Protein AF-A0A4Y1QU10-F1 (afdb_monomer_lite)

Radius of gyration: 14.08 Å; chains: 1; bounding box: 33×23×32 Å

InterPro domains:
  IPR004873 BURP domain [PF03181] (1-73)
  IPR004873 BURP domain [PS51277] (1-77)
  IPR044816 BURP domain-containing protein [PTHR31236] (2-74)

Foldseek 3Di:
DDDDDPPDDDDDQDDPDVRDDFDKDFDPDKDWPDPFAKDKDWHADPDPDRDIDIDIDGGDTDMWTWIATPVRDIDGD

Secondary structure (DSSP, 8-state):
-----S----------TTPPP--EEEPS--EES-SSS-EEEEEE-SSSS--EEEEEETT---EE-EEEETTS-EEE-

Organism: Prunus dulcis (NCBI:txid3755)

Structure (mmCIF, N/CA/C/O backbone):
data_AF-A0A4Y1QU10-F1
#
_entry.id   AF-A0A4Y1QU10-F1
#
loop_
_atom_site.group_PDB
_atom_site.id
_atom_site.type_symbol
_atom_site.label_atom_id
_atom_site.label_alt_id
_atom_site.label_comp_id
_atom_site.label_asym_id
_atom_site.label_entity_id
_atom_site.label_seq_id
_atom_site.pdbx_PDB_ins_code
_atom_site.Cartn_x
_atom_site.Cartn_y
_atom_site.Cartn_z
_atom_site.occupancy
_atom_site.B_iso_or_equiv
_atom_site.auth_seq_id
_atom_site.auth_comp_id
_atom_site.auth_asym_id
_atom_site.auth_atom_id
_atom_site.pdbx_PDB_model_num
ATOM 1 N N . MET A 1 1 ? 17.734 -1.387 -11.521 1.00 50.22 1 MET A N 1
ATOM 2 C CA . MET A 1 1 ? 16.769 -0.811 -10.553 1.00 50.22 1 MET A CA 1
ATOM 3 C C . MET A 1 1 ? 15.389 -0.796 -11.182 1.00 50.22 1 MET A C 1
ATOM 5 O O . MET A 1 1 ? 15.197 -0.070 -12.151 1.00 50.22 1 MET A O 1
ATOM 9 N N . SER A 1 2 ? 14.449 -1.588 -10.666 1.00 62.53 2 SER A N 1
ATOM 10 C CA . SER A 1 2 ? 13.045 -1.465 -11.071 1.00 62.53 2 SER A CA 1
ATOM 11 C C . SER A 1 2 ? 12.503 -0.134 -10.554 1.00 62.53 2 SER A C 1
ATOM 13 O O . SER A 1 2 ? 12.686 0.196 -9.384 1.00 62.53 2 SER A O 1
ATOM 15 N N . LYS A 1 3 ? 11.891 0.654 -11.435 1.00 70.94 3 LYS A N 1
ATOM 16 C CA . LYS A 1 3 ? 11.254 1.929 -11.096 1.00 70.94 3 LYS A CA 1
ATOM 17 C C . LYS A 1 3 ? 9.745 1.739 -11.194 1.00 70.94 3 LYS A C 1
ATOM 19 O O . LYS A 1 3 ? 9.275 1.182 -12.184 1.00 70.94 3 LYS A O 1
ATOM 24 N N . LEU A 1 4 ? 9.000 2.200 -10.191 1.00 76.50 4 LEU A N 1
ATOM 25 C CA . LEU A 1 4 ? 7.568 2.411 -10.3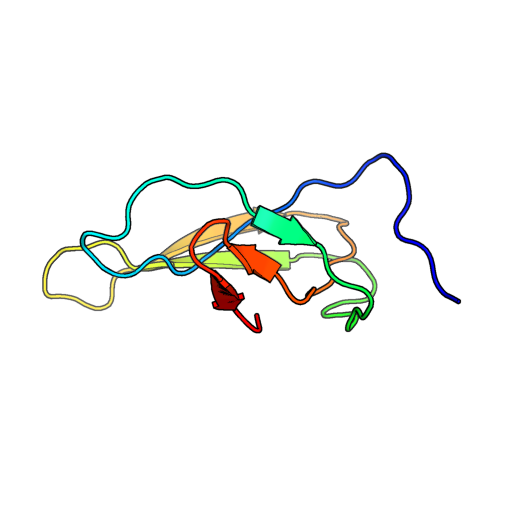72 1.00 76.50 4 LEU A CA 1
ATOM 26 C C . LEU A 1 4 ? 7.383 3.560 -11.374 1.00 76.50 4 LEU A C 1
ATOM 28 O O . LEU A 1 4 ? 8.142 4.532 -11.361 1.00 76.50 4 LEU A O 1
ATOM 32 N N . GLY A 1 5 ? 6.421 3.414 -12.283 1.00 80.50 5 GLY A N 1
ATOM 33 C CA . GLY A 1 5 ? 6.077 4.465 -13.239 1.00 80.50 5 GLY A CA 1
ATOM 34 C C . GLY A 1 5 ? 5.507 5.709 -12.547 1.00 80.50 5 GLY A C 1
ATOM 35 O O . GLY A 1 5 ? 5.376 5.766 -11.329 1.00 80.50 5 GLY A O 1
ATOM 36 N N . ARG A 1 6 ? 5.133 6.720 -13.336 1.00 81.75 6 ARG A N 1
ATOM 37 C CA . ARG A 1 6 ? 4.520 7.956 -12.810 1.00 81.75 6 ARG A CA 1
ATOM 38 C C . ARG A 1 6 ? 3.024 7.825 -12.506 1.00 81.75 6 ARG A C 1
ATOM 40 O O . ARG A 1 6 ? 2.483 8.665 -11.803 1.00 81.75 6 ARG A O 1
ATOM 47 N N . ASN A 1 7 ? 2.370 6.790 -13.031 1.00 82.81 7 ASN A N 1
ATOM 48 C CA . ASN A 1 7 ? 0.944 6.543 -12.839 1.00 82.81 7 ASN A CA 1
ATOM 49 C C . ASN A 1 7 ? 0.733 5.495 -11.736 1.00 82.81 7 ASN A C 1
ATOM 51 O O . ASN A 1 7 ? 0.484 4.326 -12.023 1.00 82.81 7 ASN A O 1
ATOM 55 N N . VAL A 1 8 ? 0.947 5.901 -10.483 1.00 82.06 8 VAL A N 1
ATOM 56 C CA . VAL A 1 8 ? 0.813 5.033 -9.306 1.00 82.06 8 VAL A CA 1
ATOM 57 C C . VAL A 1 8 ? -0.073 5.682 -8.258 1.00 82.06 8 VAL A C 1
ATOM 59 O O . VAL A 1 8 ? 0.006 6.886 -8.027 1.00 82.06 8 VAL A O 1
ATOM 62 N N . GLN A 1 9 ? -0.888 4.864 -7.601 1.00 82.75 9 GLN A N 1
ATOM 63 C CA . GLN A 1 9 ? -1.714 5.272 -6.474 1.00 82.75 9 GLN A CA 1
ATOM 64 C C . GLN A 1 9 ? -1.227 4.542 -5.224 1.00 82.75 9 GLN A C 1
ATOM 66 O O . GLN A 1 9 ? -1.059 3.323 -5.239 1.00 82.75 9 GLN A O 1
ATOM 71 N N . ALA A 1 10 ? -0.946 5.299 -4.166 1.00 79.81 10 ALA A N 1
ATOM 72 C CA . ALA A 1 10 ? -0.487 4.756 -2.895 1.00 79.81 10 ALA A CA 1
ATOM 73 C C . ALA A 1 10 ? -1.670 4.578 -1.941 1.00 79.81 10 ALA A C 1
ATOM 75 O O . ALA A 1 10 ? -2.505 5.474 -1.812 1.00 79.81 10 ALA A O 1
ATOM 76 N N . PHE A 1 11 ? -1.699 3.443 -1.248 1.00 77.00 11 PHE A N 1
ATOM 77 C CA . PHE A 1 11 ? -2.705 3.123 -0.242 1.00 77.00 11 PHE A CA 1
ATOM 78 C C . PHE A 1 11 ? -2.010 2.683 1.051 1.00 77.00 11 PHE A C 1
ATOM 80 O O . PHE A 1 11 ? -1.054 1.908 1.006 1.00 77.00 11 PHE A O 1
ATOM 87 N N . SER A 1 12 ? -2.496 3.161 2.198 1.00 70.12 12 SER A N 1
ATOM 88 C CA . SER A 1 12 ? -2.038 2.731 3.525 1.00 70.12 12 SER A CA 1
ATOM 89 C C . SER A 1 12 ? -3.196 2.084 4.280 1.00 70.12 12 SER A C 1
ATOM 91 O O . SER A 1 12 ? -4.313 2.600 4.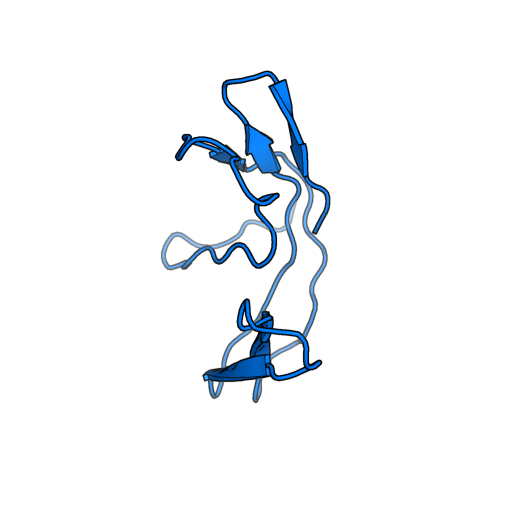244 1.00 70.12 12 SER A O 1
ATOM 93 N N . THR A 1 13 ? -2.941 0.942 4.920 1.00 60.94 13 THR A N 1
ATOM 94 C CA . THR A 1 13 ? -3.955 0.121 5.610 1.00 60.94 13 THR A CA 1
ATOM 95 C C . THR A 1 13 ? -3.953 0.287 7.122 1.00 60.94 13 THR A C 1
ATOM 97 O O . THR A 1 13 ? -4.948 -0.044 7.761 1.00 60.94 13 THR A O 1
ATOM 100 N N . GLU A 1 14 ? -2.872 0.811 7.698 1.00 59.09 14 GLU A N 1
ATOM 101 C CA . GLU A 1 14 ? -2.725 0.955 9.143 1.00 59.09 14 GLU A CA 1
ATOM 102 C C . GLU A 1 14 ? -2.172 2.329 9.498 1.00 59.09 14 GLU A C 1
ATOM 104 O O . GLU A 1 14 ? -1.039 2.693 9.191 1.00 59.09 14 GLU A O 1
ATOM 109 N N . VAL A 1 15 ? -3.011 3.089 10.186 1.00 58.09 15 VAL A N 1
ATOM 110 C CA . VAL A 1 15 ? -2.588 4.164 11.068 1.00 58.09 15 VAL A CA 1
ATOM 111 C C . VAL A 1 15 ? -3.178 3.827 12.429 1.00 58.09 15 VAL A C 1
ATOM 113 O O . VAL A 1 15 ? -4.365 3.502 12.522 1.00 58.09 15 VAL A O 1
ATOM 116 N N . GLU A 1 16 ? -2.348 3.819 13.473 1.00 57.31 16 GLU A N 1
ATOM 117 C CA . GLU A 1 16 ? -2.841 3.552 14.823 1.00 57.31 16 GLU A CA 1
ATOM 118 C C . GLU A 1 16 ? -3.966 4.524 15.188 1.00 57.31 16 GLU A C 1
ATOM 120 O O . GLU A 1 16 ? -4.032 5.661 14.710 1.00 57.31 16 GLU A O 1
ATOM 125 N N . LYS A 1 17 ? -4.887 4.080 16.044 1.00 53.41 17 LYS A N 1
ATOM 126 C CA . LYS A 1 17 ? -6.002 4.915 16.489 1.00 53.41 17 LYS A CA 1
ATOM 127 C C . LYS A 1 17 ? -5.441 6.127 17.249 1.00 53.41 17 LYS A C 1
ATOM 129 O O . LYS A 1 17 ? -4.907 5.969 18.338 1.00 53.41 17 LYS A O 1
ATOM 134 N N . GLY A 1 18 ? -5.579 7.323 16.675 1.00 56.69 18 GLY A N 1
ATOM 135 C CA . GLY A 1 18 ? -4.997 8.563 17.211 1.00 56.69 18 GLY A CA 1
ATOM 136 C C . GLY A 1 18 ? -3.722 9.029 16.501 1.00 56.69 18 GLY A C 1
ATOM 137 O O . GLY A 1 18 ? -3.210 10.097 16.830 1.00 56.69 18 GLY A O 1
ATOM 138 N N . ALA A 1 19 ? -3.236 8.284 15.504 1.00 65.69 19 ALA A N 1
ATOM 139 C CA . ALA A 1 19 ? -2.173 8.751 14.629 1.00 65.69 19 ALA A CA 1
ATOM 140 C C . ALA A 1 19 ? -2.622 10.016 13.886 1.00 65.69 19 ALA A C 1
ATOM 142 O O . ALA A 1 19 ? -3.709 10.083 13.303 1.00 65.69 19 ALA A O 1
ATOM 143 N N . THR A 1 20 ? -1.772 11.035 13.917 1.00 70.31 20 THR A N 1
ATOM 144 C CA . THR A 1 20 ? -2.013 12.286 13.212 1.00 70.31 20 THR A CA 1
ATOM 145 C C . THR A 1 20 ? -1.867 12.070 11.709 1.00 70.31 20 THR A C 1
ATOM 147 O O . THR A 1 20 ? -0.970 11.370 11.232 1.00 70.31 20 THR A O 1
ATOM 150 N N . LEU A 1 21 ? -2.765 12.686 10.937 1.00 76.12 21 LEU A N 1
ATOM 151 C CA . LEU A 1 21 ? -2.617 12.750 9.487 1.00 76.12 21 LEU A CA 1
ATOM 152 C C . LEU A 1 21 ? -1.276 13.410 9.163 1.00 76.12 21 LEU A C 1
ATOM 154 O O . LEU A 1 21 ? -1.038 14.565 9.517 1.00 76.12 21 LEU A O 1
ATOM 158 N N . GLN A 1 22 ? -0.408 12.670 8.480 1.00 79.06 22 GLN A N 1
ATOM 159 C CA . GLN A 1 22 ? 0.934 13.128 8.160 1.00 79.06 22 GLN A CA 1
ATOM 160 C C . GLN A 1 22 ? 1.353 12.769 6.741 1.00 79.06 22 GLN A C 1
ATOM 162 O O . GLN A 1 22 ? 0.809 11.870 6.098 1.00 79.06 22 GLN A O 1
ATOM 167 N N . LYS A 1 23 ? 2.360 13.495 6.252 1.00 83.69 23 LYS A N 1
ATOM 168 C CA . LYS A 1 23 ? 2.998 13.209 4.969 1.00 83.69 23 LYS A CA 1
ATOM 169 C C . LYS A 1 23 ? 3.989 12.062 5.138 1.00 83.69 23 LYS A C 1
ATOM 171 O O . LYS A 1 23 ? 4.816 12.082 6.048 1.00 83.69 23 LYS A O 1
ATOM 176 N N . TYR A 1 24 ? 3.945 11.119 4.204 1.00 83.50 24 TYR A N 1
ATOM 177 C CA . TYR A 1 24 ? 4.899 10.020 4.109 1.00 83.50 24 TYR A CA 1
ATOM 178 C C . TYR A 1 24 ? 5.797 10.196 2.887 1.00 83.50 24 TYR A C 1
ATOM 180 O O . TYR A 1 24 ? 5.359 10.641 1.828 1.00 83.50 24 TYR A O 1
ATOM 188 N N . THR A 1 25 ? 7.066 9.823 3.035 1.00 87.19 25 THR A N 1
ATOM 189 C CA . THR A 1 25 ? 8.022 9.712 1.930 1.00 87.19 25 THR A CA 1
ATOM 190 C C . THR A 1 25 ? 8.240 8.242 1.602 1.00 87.19 25 THR A C 1
ATOM 192 O O . THR A 1 25 ? 8.646 7.473 2.475 1.00 87.19 25 THR A O 1
ATOM 195 N N . VAL A 1 26 ? 8.031 7.865 0.340 1.00 86.06 26 VAL A N 1
ATOM 196 C CA . VAL A 1 26 ? 8.369 6.527 -0.166 1.00 86.06 26 VAL A CA 1
ATOM 197 C C . VAL A 1 26 ? 9.888 6.371 -0.186 1.00 86.06 26 VAL A C 1
ATOM 199 O O . VAL A 1 26 ? 10.599 7.179 -0.788 1.00 86.06 26 VAL A O 1
ATOM 202 N N . LYS A 1 27 ? 10.401 5.349 0.498 1.00 87.12 27 LYS A N 1
ATOM 203 C CA . LYS A 1 27 ? 11.830 5.030 0.527 1.00 87.12 27 LYS A CA 1
ATOM 204 C C . LYS A 1 27 ? 12.198 4.040 -0.584 1.00 87.12 27 LYS A C 1
ATOM 206 O O . LYS A 1 27 ? 11.328 3.347 -1.104 1.00 87.12 27 LYS A O 1
ATOM 211 N N . PRO A 1 28 ? 13.484 3.975 -0.978 1.00 87.31 28 PRO A N 1
ATOM 212 C CA . PRO A 1 28 ? 13.946 2.959 -1.914 1.00 87.31 28 PRO A CA 1
ATOM 213 C C . PRO A 1 28 ? 13.650 1.546 -1.403 1.00 87.31 28 PRO A C 1
ATOM 215 O O . PRO A 1 28 ? 13.811 1.264 -0.218 1.00 87.31 28 PRO A O 1
ATOM 218 N N . GLY A 1 29 ? 13.268 0.666 -2.324 1.00 86.38 29 GLY A N 1
ATOM 219 C CA . GLY A 1 29 ? 12.840 -0.697 -2.027 1.00 86.38 29 GLY A CA 1
ATOM 220 C C . GLY A 1 29 ? 11.387 -0.904 -2.439 1.00 86.38 29 GLY A C 1
ATOM 221 O O . GLY A 1 29 ? 10.536 -0.052 -2.218 1.00 86.38 29 GLY A O 1
ATOM 222 N N . MET A 1 30 ? 11.106 -2.026 -3.088 1.00 87.12 30 MET A N 1
ATOM 223 C CA . MET A 1 30 ? 9.739 -2.465 -3.331 1.00 87.12 30 MET A CA 1
ATOM 224 C C . MET A 1 30 ? 9.705 -3.981 -3.398 1.00 87.12 30 MET A C 1
ATOM 226 O O . MET A 1 30 ? 10.660 -4.609 -3.863 1.00 87.12 30 MET A O 1
ATOM 230 N N . LYS A 1 31 ? 8.578 -4.559 -3.003 1.00 88.31 31 LYS A N 1
ATOM 231 C CA . LYS A 1 31 ? 8.288 -5.971 -3.220 1.00 88.31 31 LYS A CA 1
ATOM 232 C C . LYS A 1 31 ? 6.997 -6.071 -4.012 1.00 88.31 31 LYS A C 1
ATOM 234 O O . LYS A 1 31 ? 5.984 -5.481 -3.650 1.00 88.31 31 LYS A O 1
ATOM 239 N N . LYS A 1 32 ? 7.049 -6.791 -5.130 1.00 89.69 32 LYS A N 1
ATOM 240 C CA . LYS A 1 32 ? 5.857 -7.091 -5.920 1.00 89.69 32 LYS A CA 1
ATOM 241 C C . LYS A 1 32 ? 4.949 -8.007 -5.095 1.00 89.69 32 LYS A C 1
ATOM 243 O O . LYS A 1 32 ? 5.426 -9.010 -4.568 1.00 89.69 32 LYS A O 1
ATOM 248 N N . VAL A 1 33 ? 3.676 -7.644 -4.980 1.00 88.00 33 VAL A N 1
ATOM 249 C CA . VAL A 1 33 ? 2.666 -8.404 -4.225 1.00 88.00 33 VAL A CA 1
ATOM 250 C C . VAL A 1 33 ? 1.850 -9.285 -5.162 1.00 88.00 33 VAL A C 1
ATOM 252 O O . VAL A 1 33 ? 1.553 -10.427 -4.834 1.00 88.00 33 VAL A O 1
ATOM 255 N N . ASN A 1 34 ? 1.541 -8.784 -6.358 1.00 88.94 34 ASN A N 1
ATOM 256 C CA . ASN A 1 34 ? 0.959 -9.571 -7.439 1.00 88.94 34 ASN A CA 1
ATOM 257 C C . ASN A 1 34 ? 1.573 -9.157 -8.787 1.00 88.94 34 ASN A C 1
ATOM 259 O O . ASN A 1 34 ? 2.169 -8.084 -8.914 1.00 88.94 34 ASN A O 1
ATOM 263 N N . ASP A 1 35 ? 1.421 -9.994 -9.813 1.00 87.25 35 ASP A N 1
ATOM 264 C CA . ASP A 1 35 ? 1.885 -9.678 -11.170 1.00 87.25 35 ASP A CA 1
ATOM 265 C C . ASP A 1 35 ? 0.737 -9.375 -12.137 1.00 87.25 35 ASP A C 1
ATOM 267 O O . ASP A 1 35 ? 0.768 -9.756 -13.302 1.00 87.25 35 ASP A O 1
ATOM 271 N N . GLY A 1 36 ? -0.272 -8.656 -11.638 1.00 83.94 36 GLY A N 1
ATOM 272 C CA . GLY A 1 36 ? -1.506 -8.355 -12.359 1.00 83.94 36 GLY A CA 1
ATOM 273 C C . GLY A 1 36 ? -2.686 -9.194 -11.867 1.00 83.94 36 GLY A C 1
ATOM 274 O O . GLY A 1 36 ? -2.534 -10.080 -11.027 1.00 83.94 36 GLY A O 1
ATOM 275 N N . GLY A 1 37 ? -3.877 -8.885 -12.380 1.00 87.12 37 GLY A N 1
ATOM 27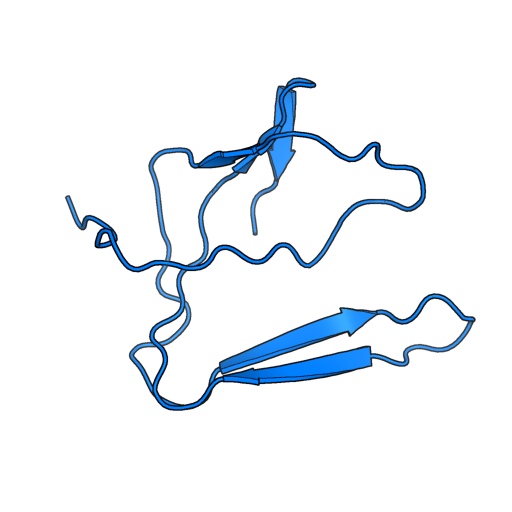6 C CA . GLY A 1 37 ? -5.132 -9.506 -11.948 1.00 87.12 37 GLY A CA 1
ATOM 277 C C . GLY A 1 37 ? -5.823 -8.742 -10.817 1.00 87.12 37 GLY A C 1
ATOM 278 O O . GLY A 1 37 ? -5.644 -7.531 -10.677 1.00 87.12 37 GLY A O 1
ATOM 279 N N . ASN A 1 38 ? -6.656 -9.445 -10.050 1.00 88.19 38 ASN A N 1
ATOM 280 C 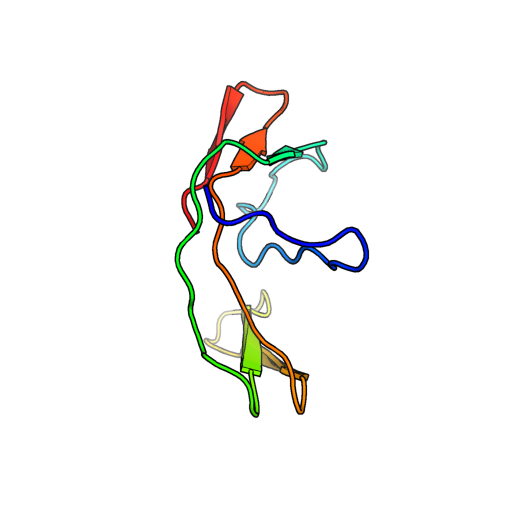CA . ASN A 1 38 ? -7.429 -8.845 -8.966 1.00 88.19 38 ASN A CA 1
ATOM 281 C C . ASN A 1 38 ? -6.553 -8.655 -7.722 1.00 88.19 38 ASN A C 1
ATOM 283 O O . ASN A 1 38 ? -5.862 -9.575 -7.287 1.00 88.19 38 ASN A O 1
ATOM 287 N N . PHE A 1 39 ? -6.606 -7.462 -7.142 1.00 87.88 39 PHE A N 1
ATOM 288 C CA . PHE A 1 39 ? -5.972 -7.121 -5.877 1.00 87.88 39 PHE A CA 1
ATOM 289 C C . PHE A 1 39 ? -7.043 -6.682 -4.882 1.00 87.88 39 PHE A C 1
ATOM 291 O O . PHE A 1 39 ? -7.893 -5.859 -5.218 1.00 87.88 39 PHE A O 1
ATOM 298 N N . ILE A 1 40 ? -7.011 -7.233 -3.670 1.00 88.31 40 ILE A N 1
ATOM 299 C CA . ILE A 1 40 ? -7.969 -6.906 -2.612 1.00 88.31 40 ILE A CA 1
ATOM 300 C C . ILE A 1 40 ? -7.225 -6.163 -1.506 1.00 88.31 40 ILE A C 1
ATOM 302 O O . ILE A 1 40 ? -6.246 -6.673 -0.966 1.00 88.31 40 ILE A O 1
ATOM 306 N N . LEU A 1 41 ? -7.704 -4.968 -1.169 1.00 85.94 41 LEU A N 1
ATOM 307 C CA . LEU A 1 41 ? -7.210 -4.169 -0.053 1.00 85.94 41 LEU A CA 1
ATOM 308 C C . LEU A 1 41 ? -8.315 -4.032 0.987 1.00 85.94 41 LEU A C 1
ATOM 310 O O . LEU A 1 41 ? -9.370 -3.486 0.682 1.00 85.94 41 LEU A O 1
ATOM 314 N N . CYS A 1 42 ? -8.070 -4.484 2.211 1.00 84.00 42 CYS A N 1
ATOM 315 C CA . CYS A 1 42 ? -9.046 -4.406 3.292 1.00 84.00 42 CYS A CA 1
ATOM 316 C C . CYS A 1 42 ? -8.568 -3.471 4.401 1.00 84.00 42 CYS A C 1
ATOM 318 O O . CYS A 1 42 ? -7.382 -3.448 4.724 1.00 84.00 42 CYS A O 1
ATOM 320 N N . HIS A 1 43 ? -9.497 -2.754 5.029 1.00 79.00 43 HIS A N 1
ATOM 321 C CA . HIS A 1 43 ? -9.249 -2.055 6.284 1.00 79.00 43 HIS A CA 1
ATOM 322 C C . HIS A 1 43 ? -10.270 -2.473 7.341 1.00 79.00 43 HIS A C 1
ATOM 324 O O . HIS A 1 43 ? -11.436 -2.756 7.052 1.00 79.00 43 HIS A O 1
ATOM 330 N N . LYS A 1 44 ? -9.807 -2.551 8.588 1.00 74.50 44 LYS A N 1
ATOM 331 C CA . LYS A 1 44 ? -10.639 -2.930 9.729 1.00 74.50 44 LYS A CA 1
ATOM 332 C C . LYS A 1 44 ? -11.624 -1.805 10.038 1.00 74.50 44 LYS A C 1
ATOM 334 O O . LYS A 1 44 ? -11.218 -0.658 10.222 1.00 74.50 44 LYS A O 1
ATOM 339 N N . LEU A 1 45 ? -12.909 -2.130 10.142 1.00 74.56 45 LEU A N 1
ATOM 340 C CA . LEU A 1 45 ? -13.903 -1.201 10.660 1.00 74.56 45 LEU A CA 1
ATOM 341 C C . LEU A 1 45 ? -13.765 -1.156 12.183 1.00 74.56 45 LEU A C 1
ATOM 343 O O . LEU A 1 45 ? -13.788 -2.178 12.871 1.00 74.56 45 LEU A O 1
ATOM 347 N N . THR A 1 46 ? -13.573 0.039 12.732 1.00 68.12 46 THR A N 1
ATOM 348 C CA . THR A 1 46 ? -13.551 0.243 14.179 1.00 68.12 46 THR A CA 1
ATOM 349 C C . THR A 1 46 ? -14.959 0.029 14.702 1.00 68.12 46 THR A C 1
ATOM 351 O O . THR A 1 46 ? -15.742 0.951 14.563 1.00 68.12 46 THR A O 1
ATOM 354 N N . ASN A 1 47 ? -15.284 -1.157 15.228 1.00 56.25 47 ASN A N 1
ATOM 355 C CA . ASN A 1 47 ? -16.439 -1.432 16.101 1.00 56.25 47 ASN A CA 1
ATOM 356 C C . ASN A 1 47 ? -16.399 -2.900 16.557 1.00 56.25 47 ASN A C 1
ATOM 358 O O . ASN A 1 47 ? -16.960 -3.713 15.841 1.00 56.25 47 ASN A O 1
ATOM 362 N N . ALA A 1 48 ? -15.747 -3.211 17.694 1.00 59.28 48 ALA A N 1
ATOM 363 C CA . ALA A 1 48 ? -15.772 -4.450 18.521 1.00 59.28 48 ALA A CA 1
ATOM 364 C C . ALA A 1 48 ? -15.665 -5.857 17.864 1.00 59.28 48 ALA A C 1
ATOM 366 O O . ALA A 1 48 ? -15.274 -6.812 18.523 1.00 59.28 48 ALA A O 1
ATOM 367 N N . ASN A 1 49 ? -15.930 -5.979 16.573 1.00 62.31 49 ASN A N 1
ATOM 368 C CA . ASN A 1 49 ? -16.015 -7.160 15.744 1.00 62.31 49 ASN A CA 1
ATOM 369 C C . ASN A 1 49 ? -14.944 -7.056 14.651 1.00 62.31 49 ASN A C 1
ATOM 371 O O . ASN A 1 49 ? -14.565 -5.962 14.222 1.00 62.31 49 ASN A O 1
ATOM 375 N N . ALA A 1 50 ? -14.462 -8.200 14.171 1.00 72.00 50 ALA A N 1
ATOM 376 C CA . ALA A 1 50 ? -13.494 -8.289 13.079 1.00 72.00 50 ALA A CA 1
ATOM 377 C C . ALA A 1 50 ? -14.166 -8.075 11.707 1.00 72.00 50 ALA A C 1
ATOM 379 O O . ALA A 1 50 ? -14.086 -8.925 10.826 1.00 72.00 50 ALA A O 1
ATOM 380 N N . VAL A 1 51 ? -14.868 -6.951 11.536 1.00 79.12 51 VAL A N 1
ATOM 381 C CA . VAL A 1 51 ? -15.450 -6.572 10.245 1.00 79.12 51 VAL A CA 1
ATOM 382 C C . VAL A 1 51 ? -14.407 -5.802 9.447 1.00 79.12 51 VAL A C 1
ATOM 384 O O . VAL A 1 51 ? -13.825 -4.831 9.934 1.00 79.12 51 VAL A O 1
ATOM 387 N N . PHE A 1 52 ? -14.189 -6.229 8.210 1.00 82.69 52 PHE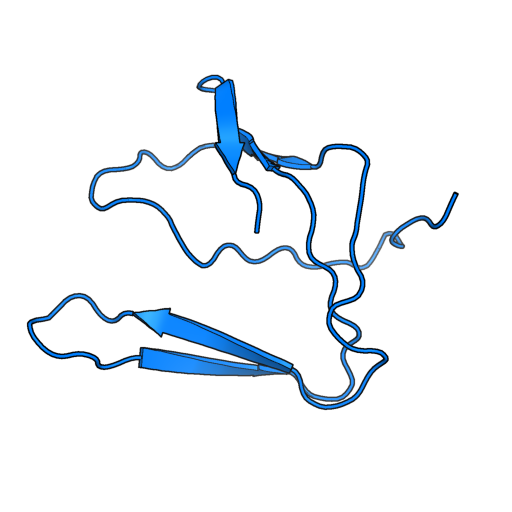 A N 1
ATOM 388 C CA . PHE A 1 52 ? -13.287 -5.577 7.274 1.00 82.69 52 PHE A CA 1
ATOM 389 C C . PHE A 1 52 ? -14.088 -5.032 6.100 1.00 82.69 52 PHE A C 1
ATOM 391 O O . PHE A 1 52 ? -14.908 -5.744 5.522 1.00 82.69 52 PHE A O 1
ATOM 398 N N . PHE A 1 53 ? -13.838 -3.778 5.741 1.00 83.12 53 PHE A N 1
ATOM 399 C CA . PHE A 1 53 ? -14.292 -3.237 4.470 1.00 83.12 53 PHE A CA 1
ATOM 400 C C . PHE A 1 53 ? -13.176 -3.414 3.447 1.00 83.12 53 PHE A C 1
ATOM 402 O O . PHE A 1 53 ? -12.035 -3.021 3.697 1.00 83.12 53 PHE A O 1
ATOM 409 N N . CYS A 1 54 ? -13.498 -4.051 2.324 1.00 86.69 54 CYS A N 1
ATOM 410 C CA . CYS A 1 54 ? -12.525 -4.434 1.312 1.00 86.69 54 CYS A CA 1
ATOM 411 C C . CYS A 1 54 ? -12.825 -3.762 -0.027 1.00 86.69 54 CYS A C 1
ATOM 413 O O . CYS A 1 54 ? -13.958 -3.754 -0.502 1.00 86.69 54 CYS A O 1
ATOM 415 N N . HIS A 1 55 ? -11.776 -3.261 -0.665 1.00 86.81 55 HIS A N 1
ATOM 416 C CA . HIS A 1 55 ? -11.771 -2.761 -2.029 1.00 86.81 55 HIS A CA 1
ATOM 417 C C . HIS A 1 55 ? -11.172 -3.815 -2.953 1.00 86.81 55 HIS A C 1
ATOM 419 O O . HIS A 1 55 ? -10.131 -4.391 -2.640 1.00 86.81 55 HIS A O 1
ATOM 425 N N . THR A 1 56 ? -11.804 -4.038 -4.104 1.00 88.56 56 THR A N 1
ATOM 426 C CA . THR A 1 56 ? -11.265 -4.904 -5.157 1.00 88.56 56 THR A CA 1
ATOM 427 C C . THR A 1 56 ? -10.815 -4.047 -6.330 1.00 88.56 56 THR A C 1
ATOM 429 O O . THR A 1 56 ? -11.594 -3.268 -6.872 1.00 88.56 56 THR A O 1
ATOM 432 N N . PHE A 1 57 ? -9.563 -4.217 -6.734 1.00 86.19 57 PHE A N 1
ATOM 433 C CA . PHE A 1 57 ? -8.95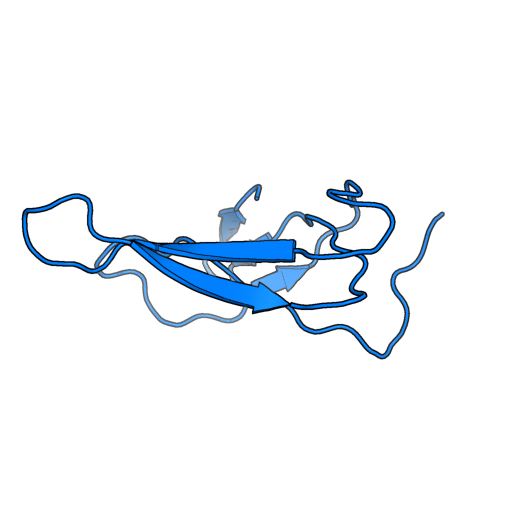3 -3.556 -7.879 1.00 86.19 57 PHE A CA 1
ATOM 434 C C . PHE A 1 57 ? -8.678 -4.604 -8.953 1.00 86.19 57 PHE A C 1
ATOM 436 O O . PHE A 1 57 ? -7.857 -5.501 -8.758 1.00 86.19 57 PHE A O 1
ATOM 443 N N . GLY A 1 58 ? -9.381 -4.518 -10.080 1.00 86.94 58 GLY A N 1
ATOM 444 C CA . GLY A 1 58 ? -9.147 -5.396 -11.223 1.00 86.94 58 GLY A CA 1
ATOM 445 C C . GLY A 1 58 ? -7.900 -4.999 -12.012 1.00 86.94 58 GLY A C 1
ATOM 446 O O . GLY A 1 58 ? -7.504 -3.834 -12.026 1.00 86.94 58 GLY A O 1
ATOM 447 N N . GLN A 1 59 ? -7.289 -5.981 -12.679 1.00 88.31 59 GLN A N 1
ATOM 448 C CA . GLN A 1 59 ? -6.183 -5.799 -13.634 1.00 88.31 59 GLN A CA 1
ATOM 449 C C . GLN A 1 59 ? -5.040 -4.886 -13.139 1.00 88.31 59 GLN A C 1
ATOM 451 O O . GLN A 1 59 ? -4.435 -4.148 -13.914 1.00 88.31 59 GLN A O 1
ATOM 456 N N . THR A 1 60 ? -4.715 -4.941 -11.846 1.00 87.56 60 THR A N 1
ATOM 457 C CA . THR A 1 60 ? -3.725 -4.052 -11.225 1.00 87.56 60 THR A CA 1
ATOM 458 C C . THR A 1 60 ? -2.496 -4.833 -10.776 1.00 87.56 60 THR A C 1
ATOM 460 O O . THR A 1 60 ? -2.608 -5.916 -10.200 1.00 87.56 60 THR A O 1
ATOM 463 N N . ARG A 1 61 ? -1.308 -4.269 -11.023 1.00 90.00 61 ARG A N 1
ATOM 464 C CA . ARG A 1 61 ? -0.048 -4.732 -10.424 1.00 90.00 61 ARG A CA 1
ATOM 465 C C . ARG A 1 61 ? 0.187 -3.957 -9.132 1.00 90.00 61 ARG A C 1
ATOM 467 O O . ARG A 1 61 ? 0.264 -2.732 -9.159 1.00 90.00 61 ARG A O 1
ATOM 474 N N . ALA A 1 62 ? 0.325 -4.669 -8.029 1.00 89.19 62 ALA A N 1
ATOM 475 C CA . ALA A 1 62 ? 0.464 -4.138 -6.688 1.00 89.19 62 ALA A CA 1
ATOM 476 C C . ALA A 1 62 ? 1.882 -4.379 -6.167 1.00 89.19 62 ALA A C 1
ATOM 478 O O . ALA A 1 62 ? 2.491 -5.435 -6.373 1.00 89.19 62 ALA A O 1
ATOM 479 N N . TYR A 1 63 ? 2.398 -3.379 -5.465 1.00 88.94 63 TYR A N 1
ATOM 480 C CA . TYR A 1 63 ? 3.721 -3.383 -4.862 1.00 88.94 63 TYR A CA 1
ATOM 481 C C . TYR A 1 63 ? 3.600 -2.837 -3.446 1.00 88.94 63 TYR A C 1
ATOM 483 O O . TYR A 1 63 ? 2.861 -1.880 -3.224 1.00 88.94 63 TYR A O 1
ATOM 491 N N . VAL A 1 64 ? 4.355 -3.410 -2.514 1.00 88.62 64 VAL A N 1
ATOM 492 C CA . VAL A 1 64 ? 4.570 -2.818 -1.192 1.00 88.62 64 VAL A CA 1
ATOM 493 C C . VAL A 1 64 ? 5.889 -2.060 -1.186 1.00 88.62 64 VAL A C 1
ATOM 495 O O . VAL A 1 64 ? 6.858 -2.468 -1.840 1.00 88.62 64 VAL A O 1
ATOM 498 N N . VAL A 1 65 ? 5.904 -0.930 -0.486 1.00 86.69 65 VAL A N 1
ATOM 499 C CA . VAL A 1 65 ? 7.037 -0.006 -0.408 1.00 86.69 65 VAL A CA 1
ATOM 500 C C . VAL A 1 65 ? 7.245 0.442 1.040 1.00 86.69 65 VAL A C 1
ATOM 502 O O . VAL A 1 65 ? 6.268 0.626 1.764 1.00 86.69 65 VAL A O 1
ATOM 505 N N . PRO A 1 66 ? 8.495 0.664 1.475 1.00 86.62 66 PRO A N 1
ATOM 506 C CA . PRO A 1 66 ? 8.764 1.238 2.782 1.00 86.62 66 PRO A CA 1
ATOM 507 C C . PRO A 1 66 ? 8.364 2.719 2.809 1.00 86.62 66 PRO A C 1
ATOM 509 O O . PRO A 1 66 ? 8.748 3.498 1.927 1.00 86.62 66 PRO A O 1
ATOM 512 N N . LEU A 1 67 ? 7.631 3.126 3.846 1.00 85.50 67 LEU A N 1
ATOM 513 C CA . LEU A 1 67 ? 7.203 4.509 4.062 1.00 85.50 67 LEU A CA 1
ATOM 514 C C . LEU A 1 67 ? 7.911 5.109 5.279 1.00 85.50 67 LEU A C 1
ATOM 516 O O . LEU A 1 67 ? 8.026 4.473 6.325 1.00 85.50 67 LEU A O 1
ATOM 520 N N . LYS A 1 68 ? 8.363 6.362 5.158 1.00 86.06 68 LYS A N 1
ATOM 521 C CA . LYS A 1 68 ? 8.895 7.153 6.279 1.00 86.06 68 LYS A CA 1
ATOM 522 C C . LYS A 1 68 ? 7.991 8.352 6.559 1.00 86.06 68 LYS A C 1
ATOM 524 O O . LYS A 1 68 ? 7.841 9.205 5.683 1.00 86.06 68 LYS A O 1
ATOM 529 N N . GLY A 1 69 ? 7.423 8.412 7.759 1.00 85.19 69 GLY A N 1
ATOM 530 C CA . GLY A 1 69 ? 6.636 9.537 8.255 1.00 85.19 69 GLY A CA 1
ATOM 531 C C . GLY A 1 69 ? 7.493 10.773 8.535 1.00 85.19 69 GLY A C 1
ATOM 532 O O . GLY A 1 69 ? 8.713 10.684 8.728 1.00 85.19 69 GLY A O 1
ATOM 533 N N . ALA A 1 70 ? 6.859 11.947 8.540 1.00 84.88 70 ALA A N 1
ATOM 534 C CA . ALA A 1 70 ? 7.507 13.211 8.902 1.00 84.88 70 ALA A CA 1
ATOM 535 C C . ALA A 1 70 ? 7.995 13.215 10.365 1.00 84.88 70 ALA A C 1
ATOM 537 O O . ALA A 1 70 ? 9.046 13.777 10.669 1.00 84.88 70 ALA A O 1
ATOM 538 N N . ASP A 1 71 ? 7.278 12.508 11.237 1.00 81.56 71 ASP A N 1
ATOM 539 C CA . ASP A 1 71 ? 7.618 12.215 12.635 1.00 81.56 71 ASP A CA 1
ATOM 540 C C . ASP A 1 71 ? 8.753 11.182 12.810 1.00 81.56 71 ASP A C 1
ATOM 542 O O . ASP A 1 71 ? 9.119 10.840 13.932 1.00 81.56 71 ASP A O 1
ATOM 546 N N . ARG A 1 72 ? 9.356 10.713 11.707 1.00 75.69 72 ARG A N 1
ATOM 547 C CA . ARG A 1 72 ? 10.393 9.666 11.642 1.00 75.69 72 ARG A CA 1
ATOM 548 C C . ARG A 1 72 ? 9.900 8.246 11.929 1.00 75.69 72 ARG A C 1
ATOM 550 O O . ARG A 1 72 ? 10.740 7.343 11.951 1.00 75.69 72 ARG A O 1
ATOM 557 N N . THR A 1 73 ? 8.593 8.015 12.044 1.00 76.50 73 THR A N 1
ATOM 558 C CA . THR A 1 73 ? 8.050 6.650 12.025 1.00 76.50 73 THR A CA 1
ATOM 559 C C . THR A 1 73 ? 8.394 5.968 10.704 1.00 76.50 73 THR A C 1
ATOM 561 O O . THR A 1 73 ? 8.457 6.595 9.642 1.00 76.50 73 THR A O 1
ATOM 564 N N . THR A 1 74 ? 8.685 4.673 10.771 1.00 69.44 74 THR A N 1
ATOM 565 C CA . THR A 1 74 ? 8.924 3.854 9.583 1.00 69.44 74 THR A CA 1
ATOM 566 C C . THR A 1 74 ? 7.868 2.770 9.561 1.00 69.44 74 THR A C 1
ATOM 568 O O . THR A 1 74 ? 7.798 1.968 10.487 1.00 69.44 74 THR A O 1
ATOM 571 N N . LEU A 1 75 ? 7.050 2.766 8.514 1.00 65.50 75 LEU A N 1
ATOM 572 C CA . LEU A 1 75 ? 6.071 1.720 8.268 1.00 65.50 75 LEU A CA 1
ATOM 573 C C . LEU A 1 75 ? 6.637 0.814 7.177 1.00 65.50 75 LEU A C 1
ATOM 575 O O . LEU A 1 75 ? 6.941 1.266 6.067 1.00 65.50 75 LEU A O 1
ATOM 579 N N . ALA A 1 76 ? 6.819 -0.456 7.519 1.00 57.38 76 ALA A N 1
ATOM 580 C CA . ALA A 1 76 ? 7.039 -1.511 6.546 1.00 57.38 76 ALA A CA 1
ATOM 581 C C . ALA A 1 76 ? 5.678 -2.165 6.287 1.00 57.38 76 ALA A C 1
ATOM 583 O O . ALA A 1 76 ? 5.146 -2.824 7.176 1.00 57.38 76 ALA A O 1
ATOM 584 N N . GLN A 1 77 ? 5.106 -1.915 5.107 1.00 57.56 77 GLN A N 1
ATOM 585 C CA . GLN A 1 77 ? 3.944 -2.652 4.600 1.00 57.56 77 GLN A CA 1
ATOM 586 C C . GLN A 1 77 ? 4.398 -3.892 3.828 1.00 57.56 77 GLN A C 1
ATOM 588 O O . GLN A 1 77 ? 5.481 -3.834 3.196 1.00 57.56 77 GLN A O 1
#

pLDDT: mean 78.27, std 11.06, range [50.22, 90.0]

Sequence (77 aa):
MSKLGRNVQAFSTEVEKGATLQKYTVKPGMKKVNDGGNFILCHKLTNANAVFFCHTFGQTRAYVVPLKGADRTTLAQ